Protein AF-A0A6M1XRY7-F1 (afdb_monomer)

Secondary structure (DSSP, 8-state):
-----GGG-TTT-THHHHHHHHHHHHHHHHHHH--SS------TTT--TTT-HHHHHHHHHHHHHHHHHHH-

Organism: Staphylococcus aureus (NCBI:txid1280)

Mean predicted aligned error: 3.86 Å

InterPro domains:
  IPR027417 P-loop containing nucleoside triphosphate hydrolase [G3DSA:3.40.50.300] (1-70)
  IPR027417 P-loop containing nucleoside triphosphate hydrolase [SSF52540] (1-67)
  IPR031314 Deoxynucleoside kinase domain [PF01712] (1-66)

Radius of gyration: 16.19 Å; Cα contacts (8 Å, |Δi|>4): 22; chains: 1; bounding box: 32×32×41 Å

pLDDT: mean 93.58, std 6.82, range [63.97, 98.31]

Foldseek 3Di:
DVDDDPVCDCVVPVVNVVVVVVVVVVVVVCVVPDDPDDDDDDDCVPQVLPPDVVSVVVVVVVVVVVVVVVVD

Structure (mmCIF, N/CA/C/O backbone):
data_AF-A0A6M1XRY7-F1
#
_entry.id   AF-A0A6M1XRY7-F1
#
loop_
_atom_site.group_PDB
_atom_site.id
_atom_site.type_symbol
_atom_site.label_atom_id
_atom_site.label_alt_id
_atom_site.label_comp_id
_atom_site.label_asym_id
_atom_site.label_entity_id
_atom_site.label_seq_id
_atom_site.pdbx_PDB_ins_code
_atom_site.Cartn_x
_atom_site.Cartn_y
_atom_site.Cartn_z
_atom_site.occupancy
_atom_site.B_iso_or_equiv
_atom_site.auth_seq_id
_atom_site.auth_comp_id
_atom_site.auth_asym_id
_atom_site.auth_atom_id
_atom_site.pdbx_PDB_model_num
ATOM 1 N N . LYS A 1 1 ? 10.587 10.793 -14.042 1.00 63.97 1 LYS A N 1
ATOM 2 C CA . LYS A 1 1 ? 10.798 9.500 -13.345 1.00 63.97 1 LYS A CA 1
ATOM 3 C C . LYS A 1 1 ? 10.577 9.715 -11.851 1.00 63.97 1 LYS A C 1
ATOM 5 O O . LYS A 1 1 ? 11.325 10.502 -11.289 1.00 63.97 1 LYS A O 1
ATOM 10 N N . LYS A 1 2 ? 9.552 9.097 -11.235 1.00 72.69 2 LYS A N 1
ATOM 11 C CA . LYS A 1 2 ? 9.258 9.256 -9.790 1.00 72.69 2 LYS A CA 1
ATOM 12 C C . LYS A 1 2 ? 10.236 8.454 -8.892 1.00 72.69 2 LYS A C 1
ATOM 14 O O . LYS A 1 2 ? 10.554 8.906 -7.803 1.00 72.69 2 LYS A O 1
ATOM 19 N N . ARG A 1 3 ? 10.799 7.322 -9.363 1.00 83.25 3 ARG A N 1
ATOM 20 C CA . ARG A 1 3 ? 11.871 6.550 -8.678 1.00 83.25 3 ARG A CA 1
ATOM 21 C C . ARG A 1 3 ? 13.178 6.557 -9.475 1.00 83.25 3 ARG A C 1
ATOM 23 O O . ARG A 1 3 ? 13.182 6.245 -10.663 1.00 83.25 3 ARG A O 1
ATOM 30 N N . GLY A 1 4 ? 14.288 6.892 -8.812 1.00 83.75 4 GLY A N 1
ATOM 31 C CA . GLY A 1 4 ? 15.613 7.068 -9.429 1.00 83.75 4 GLY A CA 1
ATOM 32 C C . GLY A 1 4 ? 16.515 5.828 -9.458 1.00 83.75 4 GLY A C 1
ATOM 33 O O . GLY A 1 4 ? 17.691 5.952 -9.784 1.00 83.75 4 GLY A O 1
ATOM 34 N N . ARG A 1 5 ? 16.010 4.643 -9.094 1.00 89.62 5 ARG A N 1
ATOM 35 C CA . ARG A 1 5 ? 16.796 3.398 -9.093 1.00 89.62 5 ARG A CA 1
ATOM 36 C C . ARG A 1 5 ? 16.934 2.872 -10.529 1.00 89.62 5 ARG A C 1
ATOM 38 O O . ARG A 1 5 ? 15.910 2.533 -11.126 1.00 89.62 5 ARG A O 1
ATOM 45 N N . PRO A 1 6 ? 18.152 2.797 -11.103 1.00 87.12 6 PRO A N 1
ATOM 46 C CA . PRO A 1 6 ? 18.325 2.470 -12.522 1.00 87.12 6 PRO A CA 1
ATOM 47 C C . PRO A 1 6 ? 17.846 1.068 -12.913 1.00 87.12 6 PRO A C 1
ATOM 49 O O . PRO A 1 6 ? 17.356 0.884 -14.015 1.00 87.12 6 PRO A O 1
ATOM 52 N N . TYR A 1 7 ? 17.946 0.100 -12.003 1.00 87.50 7 TYR A N 1
ATOM 53 C CA . TYR A 1 7 ? 17.567 -1.300 -12.226 1.00 87.50 7 TYR A CA 1
ATOM 54 C C . TYR A 1 7 ? 16.060 -1.577 -12.076 1.00 87.50 7 TYR A C 1
ATOM 56 O O . TYR A 1 7 ? 15.634 -2.710 -12.244 1.00 87.50 7 TYR A O 1
ATOM 64 N N . GLU A 1 8 ? 15.247 -0.570 -11.742 1.00 87.06 8 GLU A N 1
ATOM 65 C CA . GLU A 1 8 ? 13.780 -0.692 -11.630 1.00 87.06 8 GLU A CA 1
ATOM 66 C C . GLU A 1 8 ? 13.061 -0.039 -12.826 1.00 87.06 8 GLU A C 1
ATOM 68 O O . GLU A 1 8 ? 11.871 0.263 -12.763 1.00 87.06 8 GLU A O 1
ATOM 73 N N . GLN A 1 9 ? 13.785 0.269 -13.906 1.00 88.81 9 GLN A N 1
ATOM 74 C CA . GLN A 1 9 ? 13.230 0.983 -15.054 1.00 88.81 9 GLN A CA 1
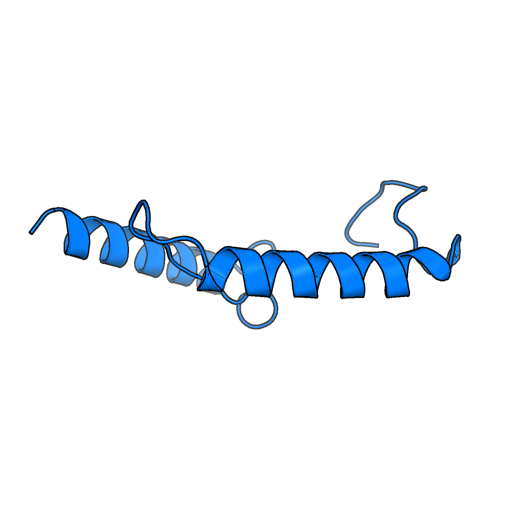ATOM 75 C C . GLN A 1 9 ? 12.788 -0.022 -16.126 1.00 88.81 9 GLN A C 1
ATOM 77 O O . GLN A 1 9 ? 13.630 -0.644 -16.772 1.00 88.81 9 GLN A O 1
ATOM 82 N N . ILE A 1 10 ? 11.480 -0.129 -16.377 1.00 86.44 10 ILE A N 1
ATOM 83 C CA . ILE A 1 10 ? 10.907 -1.013 -17.419 1.00 86.44 10 ILE A CA 1
ATOM 84 C C . ILE A 1 10 ? 11.484 -0.692 -18.809 1.00 86.44 10 ILE A C 1
ATOM 86 O O . ILE A 1 10 ? 11.689 -1.573 -19.635 1.00 86.44 10 ILE A O 1
ATOM 90 N N . GLU A 1 11 ? 11.824 0.576 -19.049 1.00 85.69 11 GLU A N 1
ATOM 91 C CA . GLU A 1 11 ? 12.491 1.047 -20.271 1.00 85.69 11 GLU A CA 1
ATOM 92 C C . GLU A 1 11 ? 13.848 0.360 -20.515 1.00 85.69 11 GLU A C 1
ATOM 94 O O . GLU A 1 11 ? 14.293 0.267 -21.657 1.00 85.69 11 GLU A O 1
ATOM 99 N N . THR A 1 12 ? 14.522 -0.082 -19.445 1.00 84.19 12 THR A N 1
ATOM 100 C CA . THR A 1 12 ? 15.822 -0.770 -19.503 1.00 84.19 12 THR A CA 1
ATOM 101 C C . THR A 1 12 ? 15.698 -2.290 -19.465 1.00 84.19 12 THR A C 1
ATOM 103 O O . THR A 1 12 ? 16.587 -2.972 -19.966 1.00 84.19 12 THR A O 1
ATOM 106 N N . ASP A 1 13 ? 14.603 -2.811 -18.907 1.00 87.50 13 ASP A N 1
ATOM 107 C CA . ASP A 1 13 ? 14.302 -4.239 -18.841 1.00 87.50 13 ASP A CA 1
ATOM 108 C C . ASP A 1 13 ? 12.776 -4.464 -18.880 1.00 87.50 13 ASP A C 1
ATOM 110 O O . ASP A 1 13 ? 12.095 -4.304 -17.861 1.00 87.50 13 ASP A O 1
ATOM 114 N N . PRO A 1 14 ? 12.216 -4.844 -20.044 1.00 89.44 14 PRO A N 1
ATOM 115 C CA . PRO A 1 14 ? 10.786 -5.098 -20.193 1.00 89.44 14 PRO A CA 1
ATOM 116 C C . PRO A 1 14 ? 10.254 -6.240 -19.316 1.00 89.44 14 PRO A C 1
ATOM 118 O O . PRO A 1 14 ? 9.067 -6.241 -18.993 1.00 89.44 14 PRO A O 1
ATOM 121 N N . THR A 1 15 ? 11.106 -7.186 -18.891 1.00 92.62 15 THR A N 1
ATOM 122 C CA . THR A 1 15 ? 10.686 -8.331 -18.057 1.00 92.62 15 THR A CA 1
ATOM 123 C C . THR A 1 15 ? 10.237 -7.905 -16.660 1.00 92.62 15 THR A C 1
ATOM 125 O O . THR A 1 15 ? 9.481 -8.618 -15.999 1.00 92.62 15 THR A O 1
ATOM 128 N N . LEU A 1 16 ? 10.637 -6.703 -16.228 1.00 93.31 16 LEU A N 1
ATOM 129 C CA . LEU A 1 16 ? 10.194 -6.108 -14.972 1.00 93.31 16 LEU A CA 1
ATOM 130 C C . LEU A 1 16 ? 8.675 -5.922 -14.923 1.00 93.31 16 LEU A C 1
ATOM 132 O O . LEU A 1 16 ? 8.103 -6.024 -13.843 1.00 93.31 16 LEU A O 1
ATOM 136 N N . TYR A 1 17 ? 8.014 -5.675 -16.059 1.00 93.06 17 TYR A N 1
ATOM 137 C CA . TYR A 1 17 ? 6.557 -5.531 -16.086 1.00 93.06 17 TYR A CA 1
ATOM 138 C C . TYR A 1 17 ? 5.862 -6.827 -15.655 1.00 93.06 17 TYR A C 1
ATOM 140 O O . TYR A 1 17 ? 5.096 -6.817 -14.692 1.00 93.06 17 TYR A O 1
ATOM 148 N N . ASP A 1 18 ? 6.199 -7.943 -16.306 1.00 94.88 18 A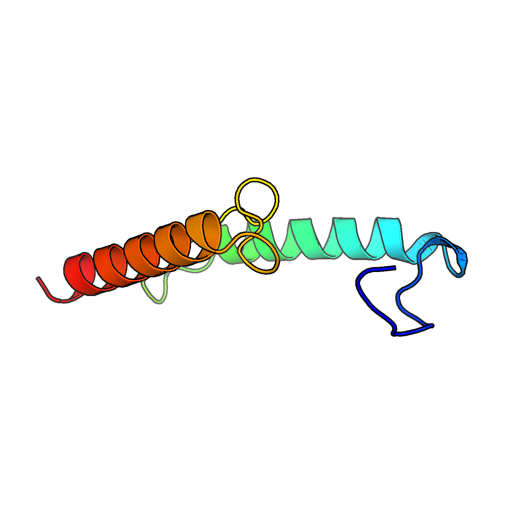SP A N 1
ATOM 149 C CA . ASP A 1 18 ? 5.646 -9.264 -15.983 1.00 94.88 18 ASP A CA 1
ATOM 150 C C . ASP A 1 18 ? 5.996 -9.671 -14.545 1.00 94.88 18 ASP A C 1
ATOM 152 O O . ASP A 1 18 ? 5.166 -10.213 -13.815 1.00 94.88 18 ASP A O 1
ATOM 156 N N . TYR A 1 19 ? 7.214 -9.348 -14.100 1.00 95.00 19 TYR A N 1
ATOM 157 C CA . TYR A 1 19 ? 7.642 -9.576 -12.724 1.00 95.00 19 TYR A CA 1
ATOM 158 C C . TYR A 1 19 ? 6.780 -8.814 -11.705 1.00 95.00 19 TYR A C 1
ATOM 160 O O . TYR A 1 19 ? 6.364 -9.398 -10.703 1.00 95.00 19 TYR A O 1
ATOM 168 N N . TYR A 1 20 ? 6.481 -7.534 -11.947 1.00 94.69 2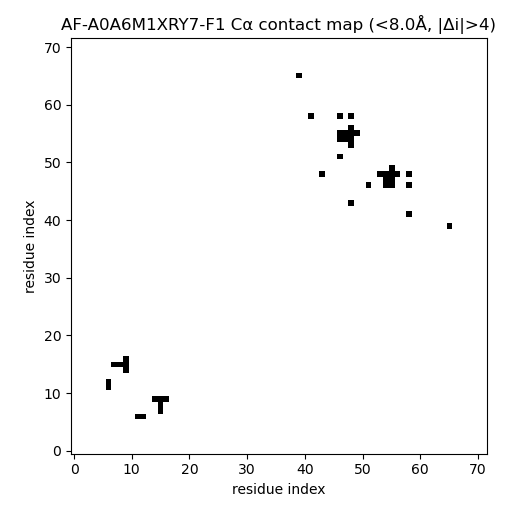0 TYR A N 1
ATOM 169 C CA . TYR A 1 20 ? 5.627 -6.748 -11.055 1.00 94.69 20 TYR A CA 1
ATOM 170 C C . TYR A 1 20 ? 4.169 -7.217 -11.075 1.00 94.69 20 TYR A C 1
ATOM 172 O O . TYR A 1 20 ? 3.549 -7.248 -10.016 1.00 94.69 20 TYR A O 1
ATOM 180 N N . GLN A 1 21 ? 3.639 -7.644 -12.226 1.00 95.31 21 GLN A N 1
ATOM 181 C CA . GLN A 1 21 ? 2.304 -8.253 -12.296 1.00 95.31 21 GLN A CA 1
ATOM 182 C C . GLN A 1 21 ? 2.230 -9.529 -11.447 1.00 95.31 21 GLN A C 1
ATOM 184 O O . GLN A 1 21 ? 1.370 -9.637 -10.577 1.00 95.31 21 GLN A O 1
ATOM 189 N N . MET A 1 22 ? 3.199 -10.439 -11.602 1.00 97.25 22 MET A N 1
ATOM 190 C CA . MET A 1 22 ? 3.285 -11.655 -10.785 1.00 97.25 22 MET A CA 1
ATOM 191 C C . MET A 1 22 ? 3.413 -11.337 -9.286 1.00 97.25 22 MET A C 1
ATOM 193 O O . MET A 1 22 ? 2.877 -12.059 -8.447 1.00 97.25 22 MET A O 1
ATOM 197 N N . LEU A 1 23 ? 4.157 -10.289 -8.916 1.00 97.19 23 LEU A N 1
ATOM 198 C CA . LEU A 1 23 ? 4.244 -9.862 -7.520 1.00 97.19 23 LEU A CA 1
ATOM 199 C C . LEU A 1 23 ? 2.898 -9.363 -6.994 1.00 97.19 23 LEU A C 1
ATOM 201 O O . LEU A 1 23 ? 2.528 -9.760 -5.892 1.00 97.19 23 LEU A O 1
ATOM 205 N N . ASN A 1 24 ? 2.173 -8.545 -7.760 1.00 96.12 24 ASN A N 1
ATOM 206 C CA . ASN A 1 24 ? 0.854 -8.053 -7.362 1.00 96.12 24 ASN A CA 1
ATOM 207 C C . ASN A 1 24 ? -0.113 -9.214 -7.103 1.00 96.12 24 ASN A C 1
ATOM 209 O O . ASN A 1 24 ? -0.678 -9.279 -6.019 1.00 96.12 24 ASN A O 1
ATOM 213 N N . GLU A 1 25 ? -0.188 -10.196 -8.007 1.00 97.75 25 GLU A N 1
ATOM 214 C CA . GLU A 1 25 ? -1.031 -11.390 -7.820 1.00 97.75 25 GLU A CA 1
ATOM 215 C C . GLU A 1 25 ? -0.696 -12.152 -6.524 1.00 97.75 25 GLU A C 1
ATOM 217 O O . GLU A 1 25 ? -1.582 -12.639 -5.823 1.00 97.75 25 GLU A O 1
ATOM 222 N N . ARG A 1 26 ? 0.593 -12.241 -6.162 1.00 97.88 26 ARG A N 1
ATOM 223 C CA . ARG A 1 26 ? 1.022 -12.874 -4.903 1.00 97.88 26 ARG A CA 1
ATOM 224 C C . ARG A 1 26 ? 0.611 -12.069 -3.675 1.00 97.88 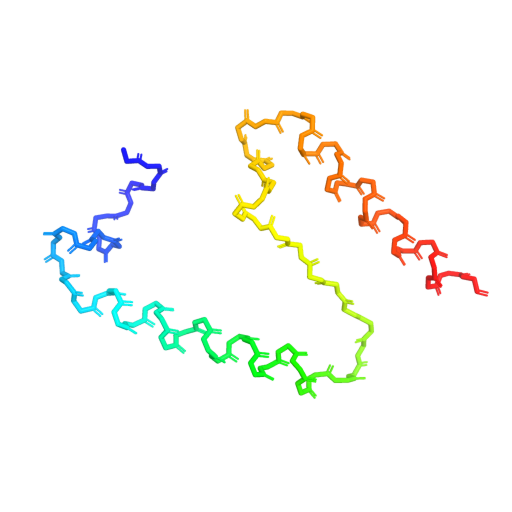26 ARG A C 1
ATOM 226 O O . ARG A 1 26 ? 0.296 -12.674 -2.654 1.00 97.88 26 ARG A O 1
ATOM 233 N N . TYR A 1 27 ? 0.656 -10.739 -3.750 1.00 97.31 27 TYR A N 1
ATOM 234 C CA . TYR A 1 27 ? 0.204 -9.873 -2.662 1.00 97.31 27 TYR A CA 1
ATOM 235 C C . TYR A 1 27 ? -1.315 -9.900 -2.512 1.00 97.31 27 TYR A C 1
ATOM 237 O O . TYR A 1 27 ? -1.774 -9.941 -1.376 1.00 97.31 27 TYR A O 1
ATOM 245 N N . ASP A 1 28 ? -2.068 -9.953 -3.611 1.00 97.00 28 ASP A N 1
ATOM 246 C CA . ASP A 1 28 ? -3.524 -10.115 -3.586 1.00 97.00 28 ASP A CA 1
ATOM 247 C C . ASP A 1 28 ? -3.899 -11.442 -2.916 1.00 97.00 28 ASP A C 1
ATOM 249 O O . ASP A 1 28 ? -4.680 -11.463 -1.968 1.00 97.00 28 ASP A O 1
ATOM 253 N N . GLN A 1 29 ? -3.260 -12.544 -3.322 1.00 98.06 29 GLN A N 1
ATOM 254 C CA . GLN A 1 29 ? -3.494 -13.852 -2.707 1.00 98.06 29 GLN A CA 1
ATOM 255 C C . GLN A 1 29 ? -3.102 -13.873 -1.222 1.00 98.06 29 GLN A C 1
ATOM 257 O O . GLN A 1 29 ? -3.874 -14.337 -0.389 1.00 98.06 29 GLN A O 1
ATOM 262 N N . TRP A 1 30 ? -1.925 -13.340 -0.868 1.00 98.00 30 TRP A N 1
ATOM 263 C CA . TRP A 1 30 ? -1.507 -13.225 0.533 1.00 98.00 30 TRP A CA 1
ATOM 264 C C . TRP A 1 30 ? -2.492 -12.387 1.346 1.00 98.00 30 TRP A C 1
ATOM 266 O O . TRP A 1 30 ? -2.801 -12.738 2.486 1.00 98.00 30 TRP A O 1
ATOM 276 N N . TYR A 1 31 ? -2.976 -11.285 0.768 1.00 97.44 31 TYR A N 1
ATOM 277 C CA . TYR A 1 31 ? -3.937 -10.427 1.427 1.00 97.44 31 TYR A CA 1
ATOM 278 C C . TYR A 1 31 ? -5.217 -11.195 1.704 1.00 97.44 31 TYR A C 1
ATOM 280 O O . TYR A 1 31 ? -5.672 -11.121 2.831 1.00 97.44 31 TYR A O 1
ATOM 288 N N . GLU A 1 32 ? -5.766 -11.961 0.763 1.00 97.38 32 GLU A N 1
ATOM 289 C CA . GLU A 1 32 ? -6.960 -12.781 1.006 1.00 97.38 32 GLU A CA 1
ATOM 290 C C . GLU A 1 32 ? -6.716 -13.872 2.061 1.00 97.38 32 GLU A C 1
ATOM 292 O O . GLU A 1 32 ? -7.499 -13.991 3.007 1.00 97.38 32 GLU A O 1
ATOM 297 N N . ASP A 1 33 ? -5.598 -14.595 1.960 1.00 98.19 33 ASP A N 1
ATOM 298 C CA . ASP A 1 33 ? -5.296 -15.763 2.798 1.00 98.19 33 ASP A CA 1
ATOM 299 C C . ASP A 1 33 ? -4.937 -15.418 4.252 1.00 98.19 33 ASP A C 1
ATOM 301 O O . ASP A 1 33 ? -5.096 -16.251 5.141 1.00 98.19 33 ASP A O 1
ATOM 305 N N . TYR A 1 34 ? -4.414 -14.220 4.520 1.00 97.88 34 TYR A N 1
ATOM 306 C CA . TYR A 1 34 ? -3.915 -13.858 5.848 1.00 97.88 34 TYR A CA 1
ATOM 307 C C . TYR A 1 34 ? -5.043 -13.551 6.849 1.00 97.88 34 TYR A C 1
ATOM 309 O O . TYR A 1 34 ? -5.717 -12.531 6.722 1.00 97.88 34 TYR A O 1
ATOM 317 N N . ASP A 1 35 ? -5.216 -14.345 7.902 1.00 97.50 35 ASP A N 1
ATOM 318 C CA . ASP A 1 35 ? -6.289 -14.174 8.900 1.00 97.50 35 ASP A CA 1
ATOM 319 C C . ASP A 1 35 ? -5.802 -14.031 10.356 1.00 97.50 35 ASP A C 1
ATOM 321 O O . ASP A 1 35 ? -6.607 -13.890 11.275 1.00 97.50 35 ASP A O 1
ATOM 325 N N . GLU A 1 36 ? -4.487 -13.974 10.568 1.00 97.62 36 GLU A N 1
ATOM 326 C CA . GLU A 1 36 ? -3.863 -13.944 11.902 1.00 97.62 36 GLU A CA 1
ATOM 327 C C . GLU A 1 36 ? -3.999 -12.592 12.628 1.00 97.62 36 GLU A C 1
ATOM 329 O O . GLU A 1 36 ? -3.834 -12.501 13.847 1.00 97.62 36 GLU A O 1
ATOM 334 N N . SER A 1 37 ? -4.287 -11.512 11.900 1.00 95.50 37 SER A N 1
ATOM 335 C CA . SER A 1 37 ? -4.567 -10.205 12.492 1.00 95.50 37 SER A CA 1
ATOM 336 C C . SER A 1 37 ? -5.482 -9.362 11.606 1.00 95.50 37 SER A C 1
ATOM 338 O O . SER A 1 37 ? -5.581 -9.596 10.398 1.00 95.50 37 SER A O 1
ATOM 340 N N . PRO A 1 38 ? -6.109 -8.311 12.165 1.00 95.75 38 PRO A N 1
ATOM 341 C CA . PRO A 1 38 ? -6.772 -7.301 11.358 1.00 95.75 38 PRO A CA 1
ATOM 342 C C . PRO A 1 38 ? -5.820 -6.700 10.321 1.00 95.75 38 PRO A C 1
ATOM 344 O O . PRO A 1 38 ? -4.643 -6.464 10.598 1.00 95.75 38 PRO A O 1
ATOM 347 N N . LYS A 1 39 ? -6.359 -6.426 9.134 1.00 95.62 39 LYS A N 1
ATOM 348 C CA . LYS A 1 39 ? -5.654 -5.846 7.988 1.00 95.62 39 LYS A CA 1
ATOM 349 C C . LYS A 1 39 ? -6.536 -4.799 7.306 1.00 95.62 39 LYS A C 1
ATOM 351 O O . LYS A 1 39 ? -7.762 -4.837 7.430 1.00 95.62 39 LYS A O 1
ATOM 356 N N . ILE A 1 40 ? -5.911 -3.866 6.590 1.00 96.25 40 ILE A N 1
ATOM 357 C CA . ILE A 1 40 ? -6.579 -2.879 5.727 1.00 96.25 40 ILE A CA 1
ATOM 358 C C . ILE A 1 40 ? -5.855 -2.773 4.398 1.00 96.25 40 ILE A C 1
ATOM 360 O O . ILE A 1 40 ? -4.646 -2.972 4.335 1.00 96.25 40 ILE A O 1
ATOM 364 N N . GLN A 1 41 ? -6.609 -2.457 3.354 1.00 96.25 41 GLN A N 1
ATOM 365 C CA . GLN A 1 41 ? -6.088 -2.172 2.026 1.00 96.25 41 GLN A CA 1
ATOM 366 C C . GLN A 1 41 ? -6.356 -0.704 1.704 1.00 96.25 41 GLN A C 1
ATOM 368 O O . GLN A 1 41 ? -7.442 -0.189 1.975 1.00 96.25 41 GLN A O 1
ATOM 373 N N . ILE A 1 42 ? -5.353 -0.033 1.145 1.00 96.94 42 ILE A N 1
ATOM 374 C CA . ILE A 1 42 ? -5.427 1.371 0.741 1.00 96.94 42 ILE A CA 1
ATOM 375 C C . ILE A 1 42 ? -5.051 1.438 -0.734 1.00 96.94 42 ILE A C 1
ATOM 377 O O . ILE A 1 42 ? -3.980 0.980 -1.125 1.00 96.94 42 ILE A O 1
ATOM 381 N N . ASP A 1 43 ? -5.953 1.984 -1.544 1.00 96.00 43 ASP A N 1
ATOM 382 C CA . ASP A 1 43 ? -5.790 2.096 -2.992 1.00 96.00 43 ASP A CA 1
ATOM 383 C C . ASP A 1 43 ? -4.867 3.275 -3.344 1.00 96.00 43 ASP A C 1
ATOM 385 O O . ASP A 1 43 ? -5.278 4.437 -3.330 1.00 96.00 43 ASP A O 1
ATOM 389 N N . GLY A 1 44 ? -3.602 2.969 -3.634 1.00 93.56 44 GLY A N 1
ATOM 390 C CA . GLY A 1 44 ? -2.600 3.967 -4.012 1.00 93.56 44 GLY A CA 1
ATOM 391 C C . GLY A 1 44 ? -2.766 4.535 -5.426 1.00 93.56 44 GLY A C 1
ATOM 392 O O . GLY A 1 44 ? -2.220 5.603 -5.695 1.00 93.56 44 GLY A O 1
ATOM 393 N N . ASP A 1 45 ? -3.524 3.877 -6.310 1.00 94.00 45 ASP A N 1
ATOM 394 C CA . ASP A 1 45 ? -3.832 4.413 -7.644 1.00 94.00 45 ASP A CA 1
ATOM 395 C C . ASP A 1 45 ? -4.921 5.488 -7.556 1.00 94.00 45 ASP A C 1
ATOM 397 O O . ASP A 1 45 ? -4.927 6.457 -8.320 1.00 94.00 45 ASP A O 1
ATOM 401 N N . LYS A 1 46 ? -5.832 5.343 -6.588 1.00 96.44 46 LYS A N 1
ATOM 402 C CA . LYS A 1 46 ? -6.879 6.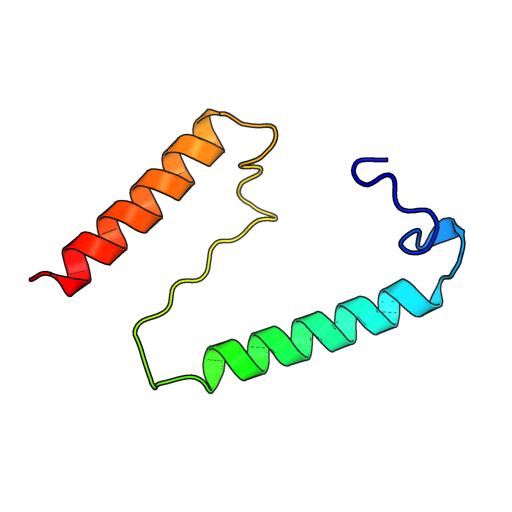324 -6.295 1.00 96.44 46 LYS A CA 1
ATOM 403 C C . LYS A 1 46 ? -6.392 7.493 -5.438 1.00 96.44 46 LYS A C 1
ATOM 405 O O . LYS A 1 46 ? -6.854 8.615 -5.642 1.00 96.44 46 LYS A O 1
ATOM 410 N N . TYR A 1 47 ? -5.518 7.240 -4.465 1.00 96.69 47 TYR A N 1
ATOM 411 C CA . TYR A 1 47 ? -5.047 8.245 -3.510 1.00 96.69 47 TYR A CA 1
ATOM 412 C C . TYR A 1 47 ? -3.538 8.485 -3.679 1.00 96.69 47 TYR A C 1
ATOM 414 O O . TYR A 1 47 ? -2.736 7.731 -3.132 1.00 96.69 47 TYR A O 1
ATOM 422 N N . ASP A 1 48 ? -3.131 9.560 -4.374 1.00 95.56 48 ASP A N 1
ATOM 423 C CA . ASP A 1 48 ? -1.713 9.978 -4.442 1.00 95.56 48 ASP A CA 1
ATOM 424 C C . ASP A 1 48 ? -1.296 10.662 -3.130 1.00 95.56 48 ASP A C 1
ATOM 426 O O . ASP A 1 48 ? -1.073 11.865 -3.058 1.00 95.56 48 ASP A O 1
ATOM 430 N N . PHE A 1 49 ? -1.184 9.886 -2.054 1.00 95.19 49 PHE A N 1
ATOM 431 C CA . PHE A 1 49 ? -0.808 10.378 -0.724 1.00 95.19 49 PHE A CA 1
ATOM 432 C C . PHE A 1 49 ? 0.651 10.870 -0.625 1.00 95.19 49 PHE A C 1
ATOM 434 O O . PHE A 1 49 ? 1.094 11.247 0.461 1.00 95.19 49 PHE A O 1
ATOM 441 N N . VAL A 1 50 ? 1.416 10.839 -1.723 1.00 92.88 50 VAL A N 1
ATOM 442 C CA . VAL A 1 50 ? 2.790 11.355 -1.787 1.00 92.88 50 VAL A CA 1
ATOM 443 C C . VAL A 1 50 ? 2.797 12.803 -2.262 1.00 92.88 50 VAL A C 1
ATOM 445 O O . VAL A 1 50 ? 3.471 13.636 -1.659 1.00 92.88 50 VAL A O 1
ATOM 448 N N . GLU A 1 51 ? 2.058 13.100 -3.330 1.00 94.94 51 GLU A N 1
ATOM 449 C CA . GLU A 1 51 ? 2.057 14.422 -3.969 1.00 94.94 51 GLU A CA 1
ATOM 450 C C . GLU A 1 51 ? 0.806 15.254 -3.633 1.00 94.94 51 GLU A C 1
ATOM 452 O O . GLU A 1 51 ? 0.816 16.469 -3.833 1.00 94.94 51 GLU A O 1
ATOM 457 N N . ASP A 1 52 ? -0.258 14.634 -3.107 1.00 97.50 52 ASP A N 1
ATOM 458 C CA . ASP A 1 52 ? -1.504 15.296 -2.708 1.00 97.50 52 ASP A CA 1
ATOM 459 C C . ASP A 1 52 ? -1.680 15.293 -1.170 1.00 97.50 52 ASP A C 1
ATOM 461 O O . ASP A 1 52 ? -1.960 14.251 -0.560 1.00 97.50 52 ASP A O 1
ATOM 465 N N . PRO A 1 53 ? -1.550 16.465 -0.513 1.00 97.88 53 PRO A N 1
ATOM 466 C CA . PRO A 1 53 ? -1.771 16.601 0.923 1.00 97.88 53 PRO A CA 1
ATOM 467 C C . PRO A 1 53 ? -3.184 16.221 1.385 1.00 97.88 53 PRO A C 1
ATOM 469 O O . PRO A 1 53 ? -3.328 15.719 2.501 1.00 97.88 53 PRO A O 1
ATOM 472 N N . GLU A 1 54 ? -4.221 16.439 0.570 1.00 98.19 54 GLU A N 1
ATOM 473 C CA . GLU A 1 54 ? -5.602 16.088 0.926 1.00 98.19 54 GLU A CA 1
ATOM 474 C C . GLU A 1 54 ? -5.799 14.570 0.886 1.00 98.19 54 GLU A C 1
ATOM 476 O O . GLU A 1 54 ? -6.354 13.990 1.824 1.00 98.19 54 GLU A O 1
ATOM 481 N N . ALA A 1 55 ? -5.267 13.901 -0.144 1.00 98.06 55 ALA A N 1
ATOM 482 C CA . ALA A 1 55 ? -5.248 12.441 -0.212 1.00 98.06 55 ALA A CA 1
ATOM 483 C C . ALA A 1 55 ? -4.468 11.828 0.962 1.00 98.06 55 ALA A C 1
ATOM 485 O O . ALA A 1 55 ? -4.912 10.844 1.555 1.00 98.06 55 ALA A O 1
ATOM 486 N N . CYS A 1 56 ? -3.342 12.436 1.348 1.00 98.06 56 CYS A N 1
ATOM 487 C CA . CYS A 1 56 ? -2.567 12.021 2.516 1.00 98.06 56 CYS A CA 1
ATOM 488 C C . CYS A 1 56 ? -3.379 12.131 3.816 1.00 98.06 56 CYS A C 1
ATOM 490 O O . CYS A 1 56 ? -3.468 11.162 4.572 1.00 98.06 56 CYS A O 1
ATOM 492 N N . GLN A 1 57 ? -4.041 13.269 4.052 1.00 98.31 57 GLN A N 1
ATOM 493 C CA . GLN A 1 57 ? -4.912 13.443 5.221 1.00 98.31 57 GLN A CA 1
ATOM 494 C C . GLN A 1 57 ? -6.060 12.429 5.239 1.00 98.31 57 GLN A C 1
ATOM 496 O O . GLN A 1 57 ? -6.360 11.857 6.287 1.00 98.31 57 GLN A O 1
ATOM 501 N N . TYR A 1 58 ? -6.670 12.159 4.084 1.00 98.25 58 TYR A N 1
ATOM 502 C CA . TYR A 1 58 ? -7.725 11.157 3.966 1.00 98.25 58 TYR A CA 1
ATOM 503 C C . TYR A 1 58 ? -7.234 9.745 4.324 1.00 98.25 58 TYR A C 1
ATOM 505 O O . TYR A 1 58 ? -7.891 9.032 5.084 1.00 98.25 58 TYR A O 1
ATOM 513 N N . VAL A 1 59 ? -6.068 9.347 3.807 1.00 98.25 59 VAL A N 1
ATOM 514 C CA . VAL A 1 59 ? -5.446 8.046 4.092 1.00 98.25 59 VAL A CA 1
ATOM 515 C C . VAL A 1 59 ? -5.120 7.900 5.581 1.00 98.25 59 VAL A C 1
ATOM 517 O O . VAL A 1 59 ? -5.400 6.851 6.160 1.00 98.25 59 VAL A O 1
ATOM 520 N N . LEU A 1 60 ? -4.599 8.948 6.226 1.00 98.31 60 LEU A N 1
ATOM 521 C CA . LEU A 1 60 ? -4.337 8.941 7.670 1.00 98.31 60 LEU A CA 1
ATOM 522 C C . LEU A 1 60 ? -5.625 8.766 8.484 1.00 98.31 60 LEU A C 1
ATOM 524 O O . LEU A 1 60 ? -5.674 7.906 9.360 1.00 98.31 60 LEU A O 1
ATOM 528 N N . ALA A 1 61 ? -6.691 9.491 8.139 1.00 98.06 61 ALA A N 1
ATOM 529 C CA . ALA A 1 61 ? -7.986 9.352 8.806 1.00 98.06 61 ALA A CA 1
ATOM 530 C C . ALA A 1 61 ? -8.593 7.944 8.635 1.00 98.06 61 ALA A C 1
ATOM 532 O O . ALA A 1 61 ? -9.241 7.425 9.546 1.00 98.06 61 ALA A O 1
ATOM 533 N N . LEU A 1 62 ? -8.375 7.294 7.484 1.00 97.62 62 LEU A N 1
ATOM 534 C CA . LEU A 1 62 ? -8.791 5.906 7.260 1.00 97.62 62 LEU A CA 1
ATOM 535 C C . LEU A 1 62 ? -8.057 4.934 8.199 1.00 97.62 62 LEU A C 1
ATOM 537 O O . LEU A 1 62 ? -8.681 4.016 8.736 1.00 97.62 62 LEU A O 1
ATOM 541 N N . ILE A 1 63 ? -6.754 5.145 8.407 1.00 97.69 63 ILE A N 1
ATOM 542 C CA . ILE A 1 63 ? -5.932 4.345 9.326 1.00 97.69 63 ILE A CA 1
ATOM 543 C C . ILE A 1 63 ? -6.396 4.552 10.772 1.00 97.69 63 ILE A C 1
ATOM 545 O O . ILE A 1 63 ? -6.640 3.569 11.470 1.00 97.69 63 ILE A O 1
ATOM 549 N N . GLU A 1 64 ? -6.567 5.805 11.206 1.00 97.69 64 GLU A N 1
ATOM 550 C CA . GLU A 1 64 ? -7.042 6.146 12.557 1.00 97.69 64 GLU A CA 1
ATOM 551 C C . GLU A 1 64 ? -8.390 5.490 12.852 1.00 97.69 64 GLU A C 1
ATOM 553 O O . GLU A 1 64 ? -8.530 4.774 13.844 1.00 97.69 64 GLU A O 1
ATOM 558 N N . LYS A 1 65 ? -9.352 5.624 11.932 1.00 97.00 65 LYS A N 1
ATOM 559 C CA . LYS A 1 65 ? -10.658 4.975 12.058 1.00 97.00 65 LYS A CA 1
ATOM 560 C C . LYS A 1 65 ? -10.529 3.462 12.226 1.00 97.00 65 LYS A C 1
ATOM 562 O O . LYS A 1 65 ? -11.268 2.874 13.014 1.00 97.00 65 LYS A O 1
ATOM 567 N N . LYS A 1 66 ? -9.616 2.811 11.495 1.00 96.44 66 LYS A N 1
ATOM 568 C CA .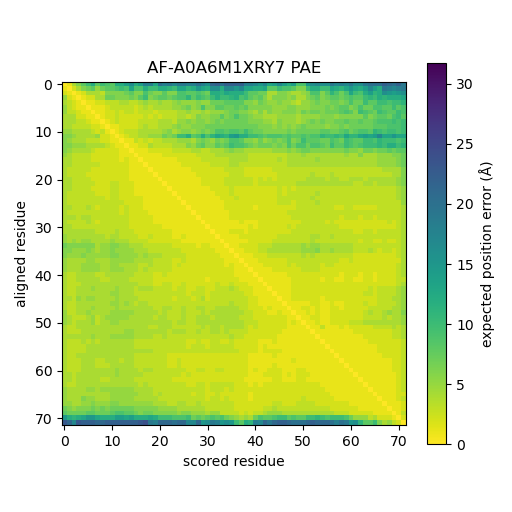 LYS A 1 66 ? -9.435 1.365 11.639 1.00 96.44 66 LYS A CA 1
ATOM 569 C C . LYS A 1 66 ? -8.895 0.994 13.012 1.00 96.44 66 LYS A C 1
ATOM 571 O O . LYS A 1 66 ? -9.350 0.008 13.579 1.00 96.44 66 LYS A O 1
ATOM 576 N N . ILE A 1 67 ? -7.944 1.760 13.532 1.00 96.94 67 ILE A N 1
ATOM 577 C CA . ILE A 1 67 ? -7.398 1.533 14.872 1.00 96.94 67 ILE A CA 1
ATOM 578 C C . ILE A 1 67 ? -8.518 1.663 15.912 1.00 96.94 67 ILE A C 1
ATOM 580 O O . ILE A 1 67 ? -8.698 0.756 16.720 1.00 96.94 67 ILE A O 1
ATOM 584 N N . GLU A 1 68 ? -9.348 2.705 15.821 1.00 96.94 68 GLU A N 1
ATOM 585 C CA . GLU A 1 68 ? -10.496 2.890 16.720 1.00 96.94 68 GLU A CA 1
ATOM 586 C C . GLU A 1 68 ? -11.517 1.741 16.657 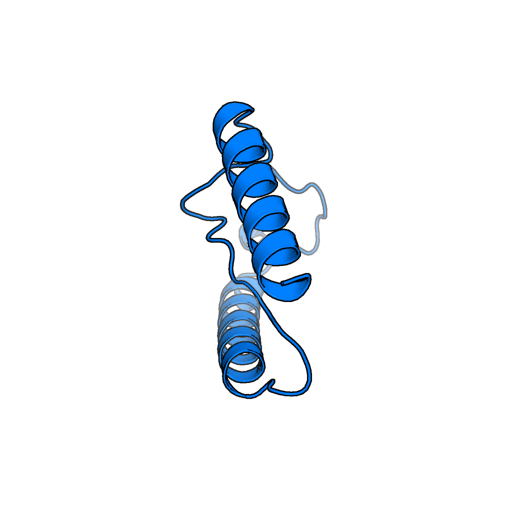1.00 96.94 68 GLU A C 1
ATOM 588 O O . GLU A 1 68 ? -12.124 1.402 17.671 1.00 96.94 68 GLU A O 1
ATOM 593 N N . GLU A 1 69 ? -11.734 1.133 15.485 1.00 95.75 69 GLU A N 1
ATOM 594 C CA . GLU A 1 69 ? -12.598 -0.051 15.338 1.00 95.75 69 GLU A CA 1
ATOM 595 C C . GLU A 1 69 ? -12.060 -1.279 16.091 1.00 95.75 69 GLU A C 1
ATOM 597 O O . GLU A 1 69 ? -12.851 -2.151 16.441 1.00 95.75 69 GLU A O 1
ATOM 602 N N . LEU A 1 70 ? -10.744 -1.366 16.318 1.00 94.00 70 LEU A N 1
ATOM 603 C CA . LEU A 1 70 ? -10.090 -2.494 16.994 1.00 94.00 70 LEU A CA 1
ATOM 604 C C . LEU A 1 70 ? -9.960 -2.305 18.508 1.00 94.00 70 LEU A C 1
ATOM 606 O O . LEU A 1 70 ? -9.824 -3.287 19.232 1.00 94.00 70 LEU A O 1
ATOM 610 N N . GLU A 1 71 ? -9.971 -1.060 18.981 1.00 91.12 71 GLU A N 1
ATOM 611 C CA . GLU A 1 71 ? -9.881 -0.725 20.409 1.00 91.12 71 GLU A CA 1
ATOM 612 C C . GLU A 1 71 ? -11.237 -0.775 21.140 1.00 91.12 71 GLU A C 1
ATOM 614 O O . GLU A 1 71 ? -11.278 -0.641 22.365 1.00 91.12 71 GLU A O 1
ATOM 619 N N . ARG A 1 72 ? -12.343 -0.957 20.407 1.00 65.44 72 ARG A N 1
ATOM 620 C CA . ARG A 1 72 ? -13.711 -1.076 20.941 1.00 65.44 72 ARG A CA 1
ATOM 621 C C . ARG A 1 72 ? -14.112 -2.522 21.203 1.00 65.44 72 ARG A C 1
ATOM 623 O O . ARG A 1 72 ? -14.806 -2.731 22.224 1.00 65.44 72 ARG A O 1
#

Sequence (72 aa):
KKRGRPYEQIETDPTLYDYYQMLNERYDQWYEDYDESPKIQIDGDKYDFVEDPEACQYVLALIEKKIEELER

Solvent-accessible surface area (backbone atoms only — not comparable to full-atom values): 4603 Å² total; per-residue (Å²): 126,97,69,90,57,77,93,76,37,50,94,80,39,66,65,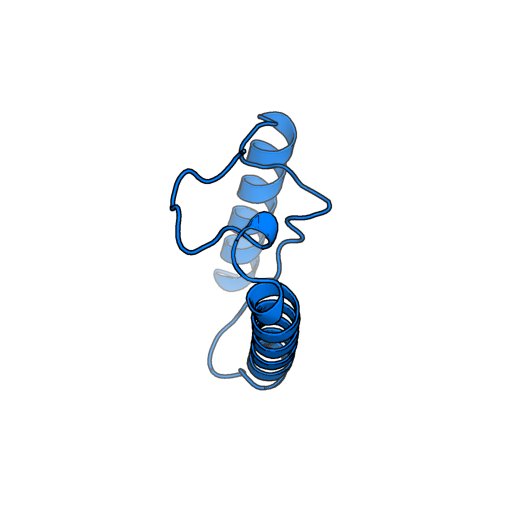50,54,62,52,50,52,57,48,50,56,51,50,54,50,50,58,72,70,57,75,92,55,93,82,87,86,78,64,61,90,82,36,51,49,86,86,34,72,66,39,30,53,51,52,50,52,53,52,5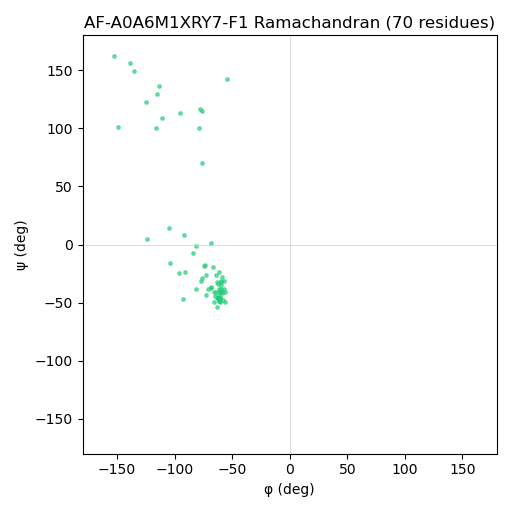2,53,53,52,56,68,71,76,107